Protein AF-A0A7Y3GCF7-F1 (afdb_monomer_lite)

Sequence (61 aa):
ILHGGQDPMAPPSGSEAFHAGLAPQIAAESSLKIYPELRHEIFNEPEREQVWQDVLEWHDA

Radius of gyration: 12.11 Å; chains: 1; bounding box: 30×17×30 Å

Structure (mmCIF, N/CA/C/O backbone):
data_AF-A0A7Y3GCF7-F1
#
_entry.id   AF-A0A7Y3GCF7-F1
#
loop_
_atom_site.group_PDB
_atom_site.id
_atom_site.type_symbol
_atom_site.label_atom_id
_atom_site.label_alt_id
_atom_site.label_comp_id
_atom_site.label_asym_id
_atom_site.label_entity_id
_atom_site.label_seq_id
_atom_site.pdbx_PDB_ins_code
_atom_site.Cartn_x
_atom_site.Cartn_y
_atom_site.Cartn_z
_atom_site.occupancy
_atom_site.B_iso_or_equiv
_atom_site.auth_seq_id
_atom_site.auth_comp_id
_atom_site.auth_asym_id
_atom_site.auth_atom_id
_atom_site.pdbx_PDB_model_num
ATOM 1 N N . ILE A 1 1 ? 3.432 0.872 -4.804 1.00 97.31 1 ILE A N 1
AT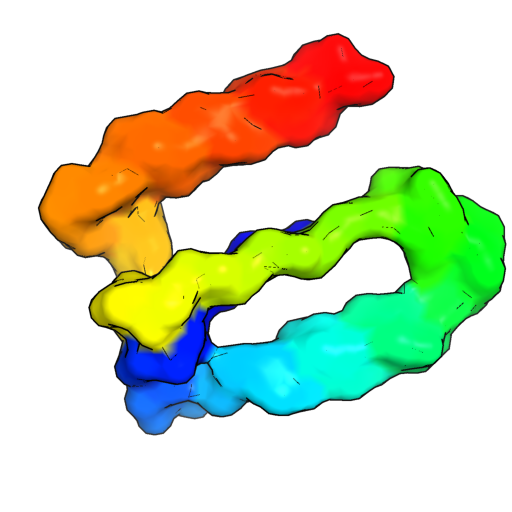OM 2 C CA . ILE A 1 1 ? 1.969 0.661 -4.939 1.00 97.31 1 ILE A CA 1
ATOM 3 C C . ILE A 1 1 ? 1.451 0.178 -3.597 1.00 97.31 1 ILE A C 1
ATOM 5 O O . ILE A 1 1 ? 1.988 -0.791 -3.073 1.00 97.31 1 ILE A O 1
ATOM 9 N N . LEU A 1 2 ? 0.455 0.862 -3.040 1.00 98.25 2 LEU A N 1
ATOM 10 C CA . LEU A 1 2 ? -0.152 0.545 -1.747 1.00 98.25 2 LEU A CA 1
ATOM 11 C C . LEU A 1 2 ? -1.638 0.251 -1.970 1.00 98.25 2 LEU A C 1
ATOM 13 O O . LEU A 1 2 ? -2.280 0.995 -2.708 1.00 98.25 2 LEU A O 1
ATOM 17 N N . HIS A 1 3 ? -2.174 -0.818 -1.377 1.00 98.75 3 HIS A N 1
ATOM 18 C CA . HIS A 1 3 ? -3.564 -1.232 -1.617 1.00 98.75 3 HIS A CA 1
ATOM 19 C C . HIS A 1 3 ? -4.179 -1.936 -0.400 1.00 98.75 3 HIS A C 1
ATOM 21 O O . HIS A 1 3 ? -3.498 -2.703 0.280 1.00 98.75 3 HIS A O 1
ATOM 27 N N . GLY A 1 4 ? -5.469 -1.717 -0.139 1.00 98.69 4 GLY A 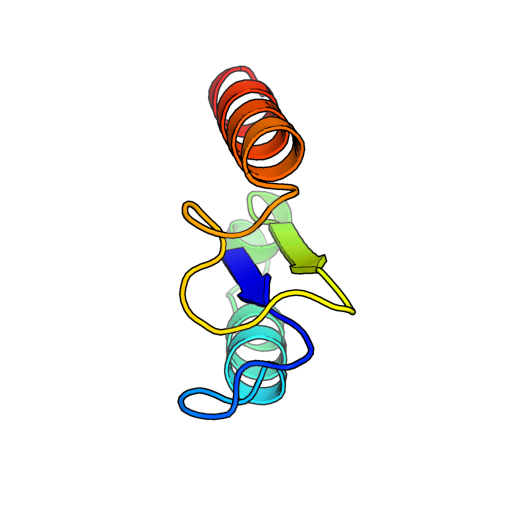N 1
ATOM 28 C CA . GLY A 1 4 ? -6.215 -2.433 0.901 1.00 98.69 4 GLY A CA 1
ATOM 29 C C . GLY A 1 4 ? -6.701 -3.813 0.442 1.00 98.69 4 GLY A C 1
ATOM 30 O O . GLY A 1 4 ? -7.394 -3.938 -0.564 1.00 98.69 4 GLY A O 1
ATOM 31 N N . GLY A 1 5 ? -6.367 -4.873 1.174 1.00 98.56 5 GLY A N 1
ATOM 32 C CA . GLY A 1 5 ? -6.716 -6.255 0.827 1.00 98.56 5 GLY A CA 1
ATOM 33 C C . GLY A 1 5 ? -8.221 -6.542 0.826 1.00 98.56 5 GLY A C 1
ATOM 34 O O . GLY A 1 5 ? -8.670 -7.439 0.113 1.00 98.56 5 GLY A O 1
ATOM 35 N N . GLN A 1 6 ? -9.003 -5.750 1.562 1.00 98.38 6 GLN A N 1
ATOM 36 C CA . GLN A 1 6 ? -10.464 -5.832 1.632 1.00 98.38 6 GLN A CA 1
ATOM 37 C C . GLN A 1 6 ? -11.159 -4.679 0.898 1.00 98.38 6 GLN A C 1
ATOM 39 O O . GLN A 1 6 ? -12.316 -4.376 1.191 1.00 98.38 6 GLN A O 1
ATOM 44 N N . ASP A 1 7 ? -10.482 -4.013 -0.041 1.00 98.38 7 ASP A N 1
ATOM 45 C CA . ASP A 1 7 ? -11.082 -2.953 -0.851 1.00 98.38 7 ASP A CA 1
ATOM 46 C C . ASP A 1 7 ? -12.264 -3.494 -1.695 1.00 98.38 7 ASP A C 1
ATOM 48 O O . ASP A 1 7 ? -12.059 -4.297 -2.611 1.00 98.38 7 ASP A O 1
ATOM 52 N N . PRO A 1 8 ? -13.515 -3.061 -1.419 1.00 96.88 8 PRO A N 1
ATOM 53 C CA . PRO A 1 8 ? -14.689 -3.532 -2.148 1.00 96.88 8 PRO A CA 1
ATOM 54 C C . PRO A 1 8 ? -14.925 -2.778 -3.467 1.00 96.88 8 PRO A C 1
ATOM 56 O O . PRO A 1 8 ? -15.812 -3.157 -4.231 1.00 96.88 8 PRO A O 1
ATOM 59 N N . MET A 1 9 ? -14.189 -1.691 -3.720 1.00 97.81 9 MET A N 1
ATOM 60 C CA . MET A 1 9 ? -14.345 -0.819 -4.888 1.00 97.81 9 MET A CA 1
ATOM 61 C C . MET A 1 9 ? -13.286 -1.109 -5.952 1.00 97.81 9 MET A C 1
ATOM 63 O O . MET A 1 9 ? -13.610 -1.142 -7.139 1.00 97.81 9 MET A O 1
ATOM 67 N N . ALA A 1 10 ? -12.044 -1.365 -5.537 1.00 97.81 10 ALA A N 1
ATOM 68 C CA . ALA A 1 10 ? -10.948 -1.752 -6.417 1.00 97.81 10 ALA A CA 1
ATOM 69 C C . ALA A 1 10 ? -10.268 -3.031 -5.893 1.00 97.81 10 ALA A C 1
ATOM 71 O O . ALA A 1 10 ? -9.536 -2.970 -4.910 1.00 97.81 10 ALA A O 1
ATOM 72 N N . PRO A 1 11 ? -10.464 -4.198 -6.533 1.00 97.75 11 PRO A N 1
ATOM 73 C CA . PRO A 1 11 ? -9.847 -5.439 -6.073 1.00 97.75 11 PRO A CA 1
ATOM 74 C C . PRO A 1 11 ? -8.306 -5.378 -6.096 1.00 97.75 11 PRO A C 1
ATOM 76 O O . PRO A 1 11 ? -7.738 -4.914 -7.093 1.00 97.75 11 PRO A O 1
ATOM 79 N N . PRO A 1 12 ? -7.605 -5.913 -5.074 1.00 98.44 12 PRO A N 1
ATOM 80 C CA . PRO A 1 12 ? -6.138 -5.888 -5.005 1.00 98.44 12 PRO A CA 1
ATOM 81 C C . PRO A 1 12 ? -5.460 -6.635 -6.164 1.00 98.44 12 PRO A C 1
ATOM 83 O O . PRO A 1 12 ? -4.346 -6.282 -6.552 1.00 98.44 12 PRO A O 1
ATOM 86 N N . SER A 1 13 ? -6.154 -7.591 -6.791 1.00 98.44 13 SER A N 1
ATOM 87 C CA . SER A 1 13 ? -5.666 -8.314 -7.972 1.00 98.44 13 SER A CA 1
ATOM 88 C C . SER A 1 13 ? -5.339 -7.404 -9.159 1.00 98.44 13 SER A C 1
ATOM 90 O O . SER A 1 13 ? -4.475 -7.737 -9.968 1.00 98.44 13 SER A O 1
ATOM 92 N N . GLY A 1 14 ? -5.978 -6.233 -9.258 1.00 98.44 14 GLY A N 1
ATOM 93 C CA . GLY A 1 14 ? -5.621 -5.222 -10.253 1.00 98.44 14 GLY A CA 1
ATOM 94 C C . GLY A 1 14 ? -4.223 -4.647 -10.016 1.00 98.44 14 GLY A C 1
ATOM 95 O O . GLY A 1 14 ? -3.429 -4.555 -10.951 1.00 98.44 14 GLY A O 1
ATOM 96 N N . SER A 1 15 ? -3.896 -4.323 -8.764 1.00 98.50 15 SER A N 1
ATOM 97 C CA . SER A 1 15 ? -2.572 -3.827 -8.366 1.00 98.50 15 SER A CA 1
ATOM 98 C C . SER A 1 15 ? -1.490 -4.901 -8.500 1.00 98.50 15 SER A C 1
ATOM 100 O O . SER A 1 15 ? -0.388 -4.601 -8.960 1.00 98.50 15 SER A O 1
ATOM 102 N N . GLU A 1 16 ? -1.812 -6.157 -8.181 1.00 98.56 16 GLU A N 1
ATOM 103 C CA . GLU A 1 16 ? -0.933 -7.313 -8.413 1.00 98.56 16 GLU A CA 1
ATOM 104 C C . GLU A 1 16 ? -0.618 -7.498 -9.901 1.00 98.56 16 GLU A C 1
ATOM 106 O O . GLU A 1 16 ? 0.551 -7.571 -10.284 1.00 98.56 16 GLU A O 1
ATOM 111 N N . ALA A 1 17 ? -1.649 -7.518 -10.752 1.00 98.56 17 ALA A N 1
ATOM 112 C CA . ALA A 1 17 ? -1.487 -7.669 -12.193 1.00 98.56 17 ALA A CA 1
ATOM 113 C C . ALA A 1 17 ? -0.717 -6.494 -12.809 1.00 98.56 17 ALA A C 1
ATOM 115 O O . ALA A 1 17 ? 0.142 -6.701 -13.667 1.00 98.56 17 ALA A O 1
ATOM 116 N N . PHE A 1 18 ? -0.989 -5.267 -12.353 1.00 98.50 18 PHE A N 1
ATOM 117 C CA . PHE A 1 18 ? -0.275 -4.079 -12.806 1.00 98.50 18 PHE A CA 1
ATOM 118 C C . PH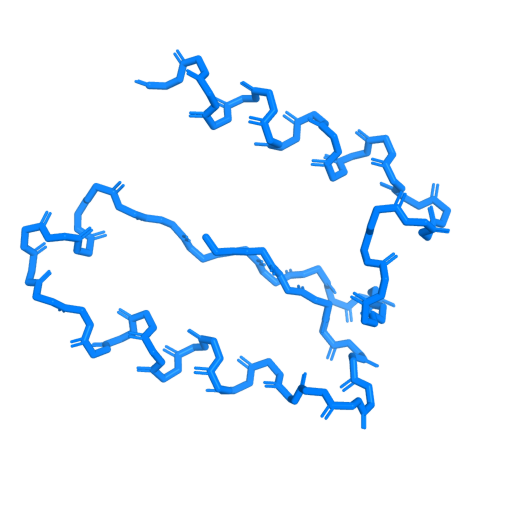E A 1 18 ? 1.212 -4.149 -12.449 1.00 98.50 18 PHE A C 1
ATOM 120 O O . PHE A 1 18 ? 2.049 -3.986 -13.333 1.00 98.50 18 PHE A O 1
ATOM 127 N N . HIS A 1 19 ? 1.547 -4.463 -11.192 1.00 98.38 19 HIS A N 1
ATOM 128 C CA . HIS A 1 19 ? 2.936 -4.600 -10.752 1.00 98.38 19 HIS A CA 1
ATOM 129 C C . HIS A 1 19 ? 3.670 -5.722 -11.503 1.00 98.38 19 HIS A C 1
ATOM 131 O O . HIS A 1 19 ? 4.796 -5.531 -11.953 1.00 98.38 19 HIS A O 1
ATOM 137 N N . ALA A 1 20 ? 3.021 -6.874 -11.702 1.00 98.00 20 ALA A N 1
ATOM 138 C CA . ALA A 1 20 ? 3.587 -7.996 -12.453 1.00 98.00 20 ALA A CA 1
ATOM 139 C C . ALA A 1 20 ? 3.827 -7.677 -13.942 1.00 98.00 20 ALA A C 1
ATOM 141 O O . ALA A 1 20 ? 4.684 -8.294 -14.573 1.00 98.00 20 ALA A O 1
ATOM 142 N N . GLY A 1 21 ? 3.072 -6.729 -14.506 1.00 98.31 21 GLY A N 1
ATOM 143 C CA . GLY A 1 21 ? 3.211 -6.269 -15.887 1.00 98.31 21 GLY A CA 1
ATOM 144 C C . GLY A 1 21 ? 4.240 -5.153 -16.093 1.00 98.31 21 GLY A C 1
ATOM 145 O O . GLY A 1 21 ? 4.443 -4.734 -17.235 1.00 98.31 21 GLY A O 1
ATOM 146 N N . LEU A 1 22 ? 4.876 -4.646 -15.030 1.00 98.44 22 LEU A N 1
ATOM 147 C CA . LEU A 1 22 ? 5.891 -3.599 -15.145 1.00 98.44 22 LEU A CA 1
ATOM 148 C C . LEU A 1 22 ? 7.122 -4.105 -15.907 1.00 98.44 22 LEU A C 1
ATOM 150 O O . LEU A 1 22 ? 7.534 -5.259 -15.788 1.00 98.44 22 LEU A O 1
ATOM 154 N N . ALA A 1 23 ? 7.747 -3.211 -16.677 1.00 98.44 23 ALA A N 1
ATOM 155 C CA . ALA A 1 23 ? 9.027 -3.512 -17.310 1.00 98.44 23 ALA A CA 1
ATOM 156 C C . ALA A 1 23 ? 10.075 -3.858 -16.231 1.00 98.44 23 ALA A C 1
ATOM 158 O O . ALA A 1 23 ? 10.059 -3.216 -15.179 1.00 98.44 23 ALA A O 1
ATOM 159 N N . PRO A 1 24 ? 11.012 -4.796 -16.471 1.00 96.81 24 PRO A N 1
ATOM 160 C CA . PRO A 1 24 ? 11.913 -5.301 -15.430 1.00 96.81 24 PRO A CA 1
ATOM 161 C C . PRO A 1 24 ? 12.677 -4.217 -14.661 1.00 96.81 24 PRO A C 1
ATOM 163 O O . PRO A 1 24 ? 12.789 -4.294 -13.442 1.00 96.81 24 PRO A O 1
ATOM 166 N N . GLN A 1 25 ? 13.155 -3.182 -15.356 1.00 97.69 25 GLN A N 1
ATOM 167 C CA . GLN A 1 25 ? 13.858 -2.057 -14.739 1.00 97.69 25 GLN A CA 1
ATOM 168 C C . GLN A 1 25 ?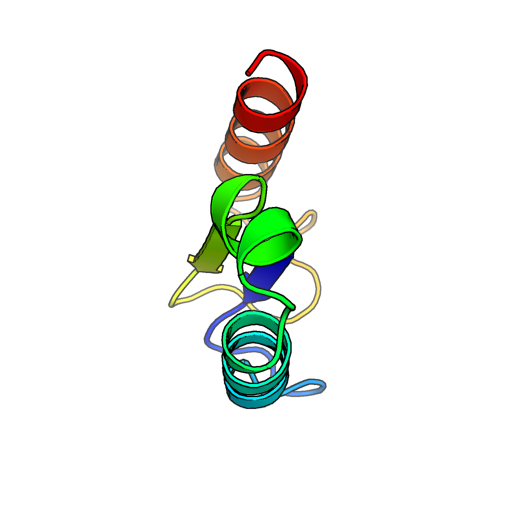 12.958 -1.210 -13.828 1.00 97.69 25 GLN A C 1
ATOM 170 O O . GLN A 1 25 ? 13.416 -0.734 -12.802 1.00 97.69 25 GLN A O 1
ATOM 175 N N . ILE A 1 26 ? 11.673 -1.070 -14.166 1.00 97.31 26 ILE A N 1
ATOM 176 C CA . ILE A 1 26 ? 10.705 -0.357 -13.324 1.00 97.31 26 ILE A CA 1
ATOM 177 C C . ILE A 1 26 ? 10.287 -1.238 -12.150 1.00 97.31 26 ILE A C 1
ATOM 179 O O . ILE A 1 26 ? 10.214 -0.760 -11.025 1.00 97.31 26 ILE A O 1
ATOM 183 N N . ALA A 1 27 ? 10.061 -2.531 -12.398 1.00 95.94 27 ALA A N 1
ATOM 184 C CA . ALA A 1 27 ? 9.716 -3.493 -11.360 1.00 95.94 27 ALA A CA 1
ATOM 185 C C . ALA A 1 27 ? 10.793 -3.545 -10.262 1.00 95.94 27 ALA A C 1
ATOM 187 O O . ALA A 1 27 ? 10.450 -3.571 -9.086 1.00 95.94 27 ALA A O 1
ATOM 188 N N . ALA A 1 28 ? 12.077 -3.495 -10.642 1.00 95.62 28 ALA A N 1
ATOM 189 C CA . ALA A 1 28 ? 13.211 -3.503 -9.715 1.00 95.62 28 ALA A CA 1
ATOM 190 C C . ALA A 1 28 ? 13.301 -2.258 -8.812 1.00 95.62 28 ALA A C 1
ATOM 192 O O . ALA A 1 28 ? 13.851 -2.350 -7.718 1.00 95.62 28 ALA A O 1
ATOM 193 N N . GLU A 1 29 ? 12.759 -1.120 -9.253 1.00 95.88 29 GLU A N 1
ATOM 194 C CA . GLU A 1 29 ? 12.729 0.150 -8.508 1.00 95.88 29 GLU A CA 1
ATOM 195 C C . GLU 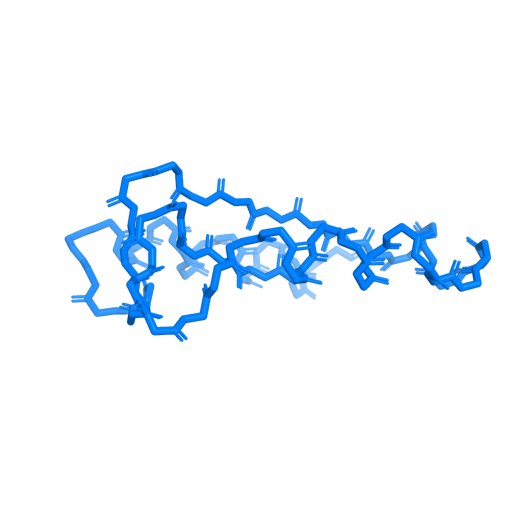A 1 29 ? 11.357 0.418 -7.864 1.00 95.88 29 GLU A C 1
ATOM 197 O O . GLU A 1 29 ? 11.092 1.499 -7.339 1.00 95.88 29 GLU A O 1
ATOM 202 N N . SER A 1 30 ? 10.450 -0.559 -7.909 1.00 95.69 30 SER A N 1
ATOM 203 C CA . SER A 1 30 ? 9.090 -0.428 -7.400 1.00 95.69 30 SER A CA 1
ATOM 204 C C . SER A 1 30 ? 8.769 -1.515 -6.382 1.00 95.69 30 SER A C 1
ATOM 206 O O . SER A 1 30 ? 9.417 -2.557 -6.313 1.00 95.69 30 SER A O 1
ATOM 208 N N . SER A 1 31 ? 7.739 -1.273 -5.580 1.00 96.31 31 SER A N 1
ATOM 209 C CA . SER A 1 31 ? 7.228 -2.244 -4.620 1.00 96.31 31 SER A CA 1
ATOM 210 C C . SER A 1 31 ? 5.703 -2.283 -4.649 1.00 96.31 31 SER A C 1
ATOM 212 O O . SER A 1 31 ? 5.035 -1.291 -4.967 1.00 96.31 31 SER A O 1
ATOM 214 N N . LEU A 1 32 ? 5.140 -3.435 -4.291 1.00 98.00 32 LEU A N 1
ATOM 215 C CA . LEU A 1 32 ? 3.716 -3.622 -4.037 1.00 98.00 32 LEU A CA 1
ATOM 216 C C . LEU A 1 32 ? 3.522 -4.058 -2.585 1.00 98.00 32 LEU A C 1
ATOM 218 O O . LEU A 1 32 ? 4.080 -5.070 -2.165 1.00 98.00 32 LEU A O 1
ATOM 222 N N . LYS A 1 33 ? 2.697 -3.319 -1.840 1.00 98.50 33 LYS A N 1
ATOM 223 C CA . LYS A 1 33 ? 2.276 -3.672 -0.484 1.00 98.50 33 LYS A CA 1
ATOM 224 C C . LYS A 1 33 ? 0.753 -3.733 -0.421 1.00 98.50 33 LYS A C 1
ATOM 226 O O . LYS A 1 33 ? 0.072 -2.743 -0.690 1.00 98.50 33 LYS A O 1
ATOM 231 N N . ILE A 1 34 ? 0.240 -4.911 -0.074 1.00 98.69 34 ILE A N 1
ATOM 232 C CA . ILE A 1 34 ? -1.178 -5.148 0.200 1.00 98.69 34 ILE A CA 1
ATOM 233 C C . ILE A 1 34 ? -1.355 -5.202 1.716 1.00 98.69 34 ILE A C 1
ATOM 235 O O . ILE A 1 34 ? -0.687 -5.995 2.377 1.00 98.69 34 ILE A O 1
ATOM 239 N N . TYR A 1 35 ? -2.247 -4.381 2.263 1.00 98.56 35 TYR A N 1
ATOM 240 C CA . TYR A 1 35 ? -2.600 -4.404 3.682 1.00 98.56 35 TYR A CA 1
ATOM 241 C C . TYR A 1 35 ? -3.826 -5.301 3.879 1.00 98.56 35 TYR A C 1
ATOM 243 O O . TYR A 1 35 ? -4.921 -4.861 3.532 1.00 98.56 35 TYR A O 1
ATOM 251 N N . PRO A 1 36 ? -3.689 -6.537 4.399 1.00 98.06 36 PRO A N 1
ATOM 252 C CA . PRO A 1 36 ? -4.720 -7.570 4.260 1.00 98.06 36 PRO A CA 1
ATOM 253 C C . PRO A 1 36 ? -6.114 -7.161 4.739 1.00 98.06 36 PRO A C 1
ATOM 255 O O . PRO A 1 36 ? -7.090 -7.488 4.076 1.00 98.06 36 PRO A O 1
ATOM 258 N N . GLU A 1 37 ? -6.198 -6.403 5.833 1.00 98.12 37 GLU A N 1
ATOM 259 C CA . GLU A 1 37 ? -7.468 -6.037 6.472 1.00 98.12 37 GLU A CA 1
ATOM 260 C C . GLU A 1 37 ? -7.985 -4.640 6.089 1.00 98.12 37 GLU A C 1
ATOM 262 O O . GLU A 1 37 ? -9.128 -4.310 6.401 1.00 98.12 37 GLU A O 1
ATOM 267 N N . LEU A 1 38 ? -7.182 -3.812 5.408 1.00 98.56 38 LEU A N 1
ATOM 268 C CA . LEU A 1 38 ? -7.594 -2.445 5.071 1.00 98.56 38 LEU A CA 1
ATOM 269 C C . LEU A 1 38 ? -8.515 -2.419 3.855 1.00 98.56 38 LEU A C 1
ATOM 271 O O . LEU A 1 38 ? -8.401 -3.250 2.949 1.00 98.56 38 LEU A O 1
ATOM 275 N N . ARG A 1 39 ? -9.404 -1.425 3.813 1.00 98.12 39 ARG A N 1
ATOM 276 C CA . ARG A 1 39 ? -10.289 -1.167 2.673 1.00 98.12 39 ARG A CA 1
ATOM 277 C C . ARG A 1 39 ? -9.691 -0.084 1.774 1.00 98.12 39 ARG A C 1
ATOM 279 O O . ARG A 1 39 ? -8.490 0.160 1.780 1.00 98.12 39 ARG A O 1
ATOM 286 N N . HIS A 1 40 ? -10.541 0.553 0.973 1.00 98.19 40 HIS A N 1
ATOM 287 C CA . HIS A 1 40 ? -10.137 1.506 -0.059 1.00 98.19 40 HIS A CA 1
ATOM 288 C C . HIS A 1 40 ? -9.336 2.705 0.465 1.00 98.19 40 HIS A C 1
ATOM 290 O O . HIS A 1 40 ? -8.332 3.106 -0.116 1.00 98.19 40 HIS A O 1
ATOM 296 N N . GLU A 1 41 ? -9.768 3.278 1.586 1.00 97.88 41 GLU A N 1
ATOM 297 C CA . GLU A 1 41 ? -9.221 4.523 2.126 1.00 97.88 41 GLU A CA 1
ATOM 298 C C . GLU A 1 41 ? -8.081 4.239 3.113 1.00 97.88 41 GLU A C 1
ATOM 300 O O . GLU A 1 41 ? -8.162 4.610 4.281 1.00 97.88 41 GLU A O 1
ATOM 305 N N . ILE A 1 42 ? -7.006 3.580 2.659 1.00 98.31 42 ILE A N 1
ATOM 306 C CA . ILE A 1 42 ? -5.899 3.093 3.514 1.00 98.31 42 ILE A CA 1
ATOM 307 C C . ILE A 1 42 ? -5.272 4.172 4.420 1.00 98.31 42 ILE A C 1
ATOM 309 O O . ILE A 1 42 ? -4.745 3.862 5.483 1.00 98.31 42 ILE A O 1
ATOM 313 N N . PHE A 1 43 ? -5.359 5.450 4.041 1.00 98.25 43 PHE A N 1
ATOM 314 C CA . PHE A 1 43 ? -4.866 6.581 4.837 1.00 98.25 43 PHE A CA 1
ATOM 315 C C . PHE A 1 43 ? -5.821 7.036 5.955 1.00 98.25 43 PH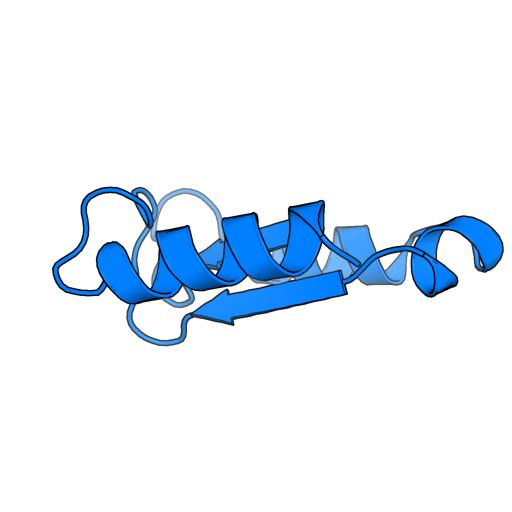E A C 1
ATOM 317 O O . PHE A 1 43 ? -5.428 7.843 6.798 1.00 98.25 43 PHE A O 1
ATOM 324 N N . ASN A 1 44 ? -7.061 6.546 5.964 1.00 97.62 44 ASN A N 1
ATOM 325 C CA . ASN A 1 44 ? -8.126 6.921 6.899 1.00 97.62 44 ASN A CA 1
ATOM 326 C C . ASN A 1 44 ? -8.612 5.747 7.770 1.00 97.62 44 ASN A C 1
ATOM 328 O O . ASN A 1 44 ? -9.540 5.918 8.560 1.00 97.62 44 ASN A O 1
ATOM 332 N N . GLU A 1 45 ? -7.988 4.577 7.649 1.00 96.69 45 GLU A N 1
ATOM 333 C CA . GLU A 1 45 ? -8.242 3.408 8.497 1.00 96.69 45 GLU A CA 1
ATOM 334 C C . GLU A 1 45 ? -7.551 3.543 9.875 1.00 96.69 45 GLU A C 1
ATOM 336 O O . GLU A 1 45 ? -6.671 4.397 10.048 1.00 96.69 45 GLU A O 1
ATOM 341 N N . PRO A 1 46 ? -7.911 2.725 10.886 1.00 97.88 46 PRO A N 1
ATOM 342 C CA . PRO A 1 46 ? -7.260 2.748 12.200 1.00 97.88 46 PRO A CA 1
ATOM 343 C C . PRO A 1 46 ? -5.729 2.608 12.140 1.00 97.88 46 PRO A C 1
ATOM 345 O O . PRO A 1 46 ? -5.017 3.268 12.893 1.00 97.88 46 PRO A O 1
ATOM 348 N N . GLU A 1 47 ? -5.218 1.811 11.201 1.00 98.06 47 GLU A N 1
ATOM 349 C CA . GLU A 1 47 ? -3.797 1.549 10.963 1.00 98.06 47 GLU A CA 1
ATOM 350 C C . GLU A 1 47 ? -3.096 2.637 10.127 1.00 98.06 47 GLU A C 1
ATOM 352 O O . GLU A 1 47 ? -1.950 2.450 9.717 1.00 98.06 47 GLU A O 1
ATOM 357 N N . ARG A 1 48 ? -3.736 3.789 9.873 1.00 97.75 48 ARG A N 1
ATOM 358 C CA . ARG A 1 48 ? -3.186 4.892 9.055 1.00 97.75 48 ARG A CA 1
ATOM 359 C C . ARG A 1 48 ? -1.752 5.289 9.397 1.00 97.75 48 ARG A C 1
ATOM 361 O O . ARG A 1 48 ? -1.000 5.653 8.501 1.00 97.75 48 ARG A O 1
ATOM 368 N N . GLU A 1 49 ? -1.358 5.211 10.668 1.00 98.44 49 GLU A N 1
ATOM 369 C CA . GLU A 1 49 ? 0.003 5.551 11.090 1.00 98.44 49 GLU A CA 1
ATOM 370 C C . GLU A 1 49 ? 1.029 4.597 10.473 1.00 98.44 49 GLU A C 1
ATOM 372 O O . GLU A 1 49 ? 2.061 5.060 9.999 1.00 98.44 49 GLU A O 1
ATOM 377 N N . GLN A 1 50 ? 0.723 3.297 10.379 1.00 98.38 50 GLN A N 1
ATOM 378 C CA . GLN A 1 50 ? 1.574 2.334 9.676 1.00 98.38 50 GLN A CA 1
ATOM 379 C C . GLN A 1 50 ? 1.682 2.680 8.189 1.00 98.38 50 GLN A C 1
ATOM 381 O O . GLN A 1 50 ? 2.774 2.648 7.630 1.00 98.38 50 GLN A O 1
ATOM 386 N N . VAL A 1 51 ? 0.564 3.038 7.552 1.00 98.44 51 VAL A N 1
ATOM 387 C CA . VAL A 1 51 ? 0.551 3.419 6.131 1.00 98.44 51 VAL A CA 1
ATOM 388 C C . VAL A 1 51 ? 1.388 4.680 5.901 1.00 98.44 51 VAL A C 1
ATOM 390 O O . VAL A 1 51 ? 2.144 4.748 4.936 1.00 98.44 51 VAL A O 1
ATOM 393 N N . TRP A 1 52 ? 1.312 5.668 6.795 1.00 98.31 52 TRP A N 1
ATOM 394 C CA . TRP A 1 52 ? 2.156 6.863 6.725 1.00 98.31 52 TRP A CA 1
ATOM 395 C C . TRP A 1 52 ? 3.635 6.536 6.899 1.00 98.31 52 TRP A C 1
ATOM 397 O O . TRP A 1 52 ? 4.446 7.051 6.134 1.00 98.31 52 TRP A O 1
ATOM 407 N N . GLN A 1 53 ? 3.985 5.677 7.861 1.00 98.38 53 GLN A N 1
ATOM 408 C CA . GLN A 1 53 ? 5.374 5.251 8.046 1.00 98.38 53 GLN A CA 1
ATOM 409 C C . GLN A 1 53 ? 5.907 4.530 6.810 1.00 98.38 53 GLN A C 1
ATOM 411 O O . GLN A 1 53 ? 6.979 4.877 6.340 1.00 98.38 53 GLN A O 1
ATOM 416 N N . ASP A 1 54 ? 5.131 3.630 6.206 1.00 97.94 54 ASP A N 1
ATOM 417 C CA . ASP A 1 54 ? 5.545 2.943 4.977 1.00 97.94 54 ASP A CA 1
ATOM 418 C C . ASP A 1 54 ? 5.801 3.914 3.811 1.00 97.94 54 ASP A C 1
ATOM 420 O O . ASP A 1 54 ? 6.695 3.693 2.994 1.00 97.94 54 ASP A O 1
ATOM 424 N N . VAL A 1 55 ? 5.016 4.993 3.713 1.00 97.50 55 VAL A N 1
ATOM 425 C CA . VAL A 1 55 ? 5.227 6.042 2.701 1.00 97.50 55 VAL A CA 1
ATOM 426 C C . VAL A 1 55 ? 6.489 6.853 2.993 1.00 97.50 55 VAL A C 1
ATOM 428 O O . VAL A 1 55 ? 7.220 7.176 2.059 1.00 97.50 55 VAL A O 1
ATOM 431 N N . LEU A 1 56 ? 6.751 7.183 4.261 1.00 97.62 56 LEU A N 1
ATOM 432 C CA . LEU A 1 56 ? 7.971 7.887 4.669 1.00 97.62 56 LEU A CA 1
ATOM 433 C C . LEU A 1 56 ? 9.216 7.026 4.425 1.00 97.62 56 LEU A C 1
ATOM 435 O O . LEU A 1 56 ? 10.172 7.497 3.821 1.00 97.62 56 LEU A O 1
ATOM 439 N N . GLU A 1 57 ? 9.172 5.751 4.809 1.00 96.50 57 GLU A N 1
ATOM 440 C CA . GLU A 1 57 ? 10.244 4.785 4.551 1.00 96.50 57 GLU A CA 1
ATOM 441 C C . GLU A 1 57 ? 10.514 4.623 3.051 1.00 96.50 57 GLU A C 1
ATOM 443 O O . GLU A 1 57 ? 11.667 4.524 2.645 1.00 96.50 57 GLU A O 1
ATOM 448 N N . TRP A 1 58 ? 9.470 4.634 2.214 1.00 95.19 58 TRP A N 1
ATOM 449 C CA . TRP A 1 58 ? 9.635 4.610 0.760 1.00 95.19 58 TRP A CA 1
ATOM 450 C C . TRP A 1 58 ? 10.250 5.902 0.206 1.00 95.19 58 TRP A C 1
ATOM 452 O O . TRP A 1 58 ? 11.025 5.838 -0.740 1.00 95.19 58 TRP A O 1
ATOM 462 N N . HIS A 1 59 ? 9.908 7.063 0.768 1.00 93.31 59 HIS A N 1
ATOM 463 C CA . HIS A 1 59 ? 10.471 8.346 0.341 1.00 93.31 59 HIS A CA 1
ATOM 464 C C . HIS A 1 59 ? 11.975 8.454 0.630 1.00 93.31 59 HIS A C 1
ATOM 466 O O . HIS A 1 59 ? 12.700 9.088 -0.134 1.00 93.31 59 HIS A O 1
ATOM 472 N N . ASP A 1 60 ? 12.432 7.858 1.730 1.00 93.12 60 ASP A N 1
ATOM 473 C CA . ASP A 1 60 ? 13.826 7.941 2.175 1.00 93.12 60 ASP A CA 1
ATOM 474 C C . ASP A 1 60 ? 14.739 6.851 1.566 1.00 93.12 60 ASP A C 1
ATOM 476 O O . ASP A 1 60 ? 15.951 6.877 1.804 1.00 93.12 60 ASP A O 1
ATOM 480 N N . ALA A 1 61 ? 14.173 5.903 0.808 1.00 84.12 61 ALA A N 1
ATOM 481 C CA . ALA A 1 61 ? 14.877 4.801 0.139 1.00 84.12 61 ALA A CA 1
ATOM 482 C C . ALA A 1 61 ? 15.498 5.212 -1.207 1.00 84.12 61 ALA A C 1
ATOM 484 O O . ALA A 1 61 ? 16.637 4.758 -1.475 1.00 84.12 61 ALA A O 1
#

Secondary structure (DSSP, 8-state):
-EEETT-SSS-HHHHHHHHHTS-HHHHHT---EEETT--S-TTTSTTHHHHHHHHHHHHT-

pLDDT: mean 97.46, std 2.09, range [84.12, 98.75]

Foldseek 3Di:
DEAECAAPPDHCVVVVVVLVPDDPVVNVLDDYDYHNHDYGPCCPDPCNVVVVVVVVVSVVD